Protein AF-B7P642-F1 (afdb_monomer)

Radius of gyration: 17.52 Å; Cα contacts (8 Å, |Δi|>4): 153; chains: 1; bounding box: 42×28×46 Å

Foldseek 3Di:
DVVLLQVLLLVQLVCCLVVVAFLDLDPLDPDPVSSVCCCVVPVVDPSLLRNLVVLLVVLVVVLVDDDDDDPVRLVVLLVQLVVLCCCLVCLCVVSVVNDDDDSVSRSNNSSRSSNSNSSSVSSCVSCLSNVNNPVNVVVCVDCVVVVVVVVVVVCVVPPDD

pLDDT: mean 88.8, std 8.48, range [50.31, 97.94]

Sequence (161 aa):
MVAIVFSTSLALGLVTHFYNYMPLSLVISTDIRSVIDTNIYIYGKAFTYASGLFTAIIFGYLAAKPHRLSIKAQAFWWTVAVVFACSSLFGAYSWNRGREPQRLESDVYAALHRFAWGFAVSWVMYACATGRGGPVNKILSNPIFYPLGRLSFAVYLVHVF

Organism: Ixodes scapularis (NCBI:txid6945)

Secondary structure (DSSP, 8-state):
-HHHHHHHHHHHHHHHHHHT--SS--TTSS-HHHHHHHIIIIIT-THHHHHHHHHHHHHHHHHHS-----HHHHHHHHHHHHHHHHHHHHTTHHHHTTPPPPHHHHHHHHHHHHHHHHHHHHHHHHHHHTT--HHHHHHHT-TTHHHHHHHHHHHHHH---

InterPro domains:
  IPR052728 Oxygen and lipid transport regulator [PTHR11161] (3-161)

Structure (mmCIF, N/CA/C/O backbone):
data_AF-B7P642-F1
#
_entry.id   AF-B7P642-F1
#
loop_
_atom_site.group_PDB
_atom_site.id
_atom_site.type_symbol
_atom_site.label_atom_id
_atom_site.label_alt_id
_atom_site.label_comp_id
_atom_site.label_asym_id
_atom_site.label_entity_id
_atom_site.label_seq_id
_atom_site.pdbx_PDB_ins_code
_atom_site.Cartn_x
_atom_site.Cartn_y
_atom_site.Cartn_z
_atom_site.occupancy
_atom_site.B_iso_or_equiv
_atom_site.auth_seq_id
_atom_site.auth_comp_id
_atom_site.auth_asym_id
_atom_site.auth_atom_id
_atom_site.pdbx_PDB_model_num
ATOM 1 N N . MET A 1 1 ? -12.315 10.110 -5.629 1.00 86.06 1 MET A N 1
ATOM 2 C CA . MET A 1 1 ? -11.155 9.407 -5.029 1.00 86.06 1 MET A CA 1
ATOM 3 C C . MET A 1 1 ? -10.979 8.013 -5.614 1.00 86.06 1 MET A C 1
ATOM 5 O O . MET A 1 1 ? -9.949 7.780 -6.219 1.00 86.06 1 MET A O 1
ATOM 9 N N . VAL A 1 2 ? -11.982 7.128 -5.549 1.00 89.44 2 VAL A N 1
ATOM 10 C CA . VAL A 1 2 ? -11.899 5.772 -6.141 1.00 89.44 2 VAL A CA 1
ATOM 11 C C . VAL A 1 2 ? -11.545 5.795 -7.637 1.00 89.44 2 VAL A C 1
ATOM 13 O O . VAL A 1 2 ? -10.624 5.106 -8.056 1.00 89.44 2 VAL A O 1
ATOM 16 N N . ALA A 1 3 ? -12.190 6.662 -8.427 1.00 91.44 3 ALA A N 1
ATOM 17 C CA . ALA A 1 3 ? -11.863 6.824 -9.847 1.00 91.44 3 ALA A CA 1
ATOM 18 C C . ALA A 1 3 ? -10.399 7.238 -10.097 1.00 91.44 3 ALA A C 1
ATOM 20 O O . ALA A 1 3 ? -9.815 6.802 -11.079 1.00 91.44 3 ALA A O 1
ATOM 21 N N . ILE A 1 4 ? -9.797 8.025 -9.192 1.00 90.62 4 ILE A N 1
ATOM 22 C CA . ILE A 1 4 ? -8.391 8.452 -9.293 1.00 90.62 4 ILE A CA 1
ATOM 23 C C . ILE A 1 4 ? -7.459 7.264 -9.050 1.00 90.62 4 ILE A C 1
ATOM 25 O O . ILE A 1 4 ? -6.458 7.116 -9.742 1.00 90.62 4 ILE A O 1
ATOM 29 N N . VAL A 1 5 ? -7.793 6.394 -8.094 1.00 91.75 5 VAL A N 1
ATOM 30 C CA . VAL A 1 5 ? -7.020 5.173 -7.831 1.00 91.75 5 VAL A CA 1
ATOM 31 C C . VAL A 1 5 ? -6.994 4.291 -9.078 1.00 91.75 5 VAL A C 1
ATOM 33 O O . VAL A 1 5 ? -5.917 3.938 -9.548 1.00 91.75 5 VAL A O 1
ATOM 36 N N . PHE A 1 6 ? -8.162 4.010 -9.663 1.00 91.12 6 PHE A N 1
ATOM 37 C CA . PHE A 1 6 ? -8.243 3.184 -10.869 1.00 91.12 6 PHE A CA 1
ATOM 38 C C . PHE A 1 6 ? -7.574 3.836 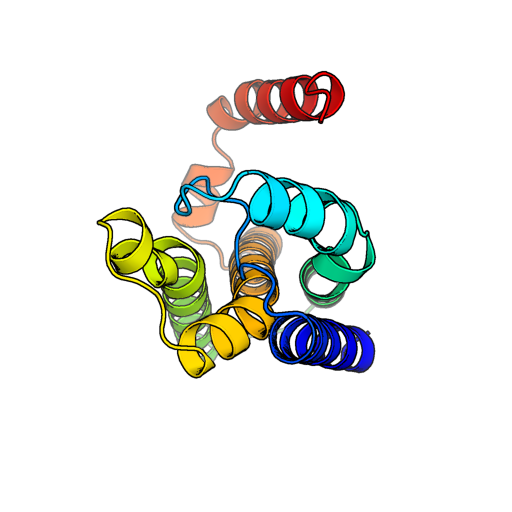-12.080 1.00 91.12 6 PHE A C 1
ATOM 40 O O . PHE A 1 6 ? -6.830 3.163 -12.790 1.00 91.12 6 PHE A O 1
ATOM 47 N N . SER A 1 7 ? -7.789 5.136 -12.309 1.00 91.50 7 SER A N 1
ATOM 48 C CA . SER A 1 7 ? -7.210 5.820 -13.467 1.00 91.50 7 SER A CA 1
ATOM 49 C C . SER A 1 7 ? -5.689 5.909 -13.387 1.00 91.50 7 SER A C 1
ATOM 51 O O . SER A 1 7 ? -5.022 5.681 -14.389 1.00 91.50 7 SER A O 1
ATOM 53 N N . THR A 1 8 ? -5.124 6.180 -12.207 1.00 90.75 8 THR A N 1
ATOM 54 C CA . THR A 1 8 ? -3.665 6.293 -12.030 1.00 90.75 8 THR A CA 1
ATOM 55 C C . THR A 1 8 ? -2.967 4.938 -12.085 1.00 90.75 8 THR A C 1
ATOM 57 O O . THR A 1 8 ? -1.911 4.835 -12.706 1.00 90.75 8 THR A O 1
ATOM 60 N N . SER A 1 9 ? -3.576 3.882 -11.535 1.00 90.06 9 SER A N 1
ATOM 61 C CA . SER A 1 9 ? -3.086 2.508 -11.695 1.00 90.06 9 SER A CA 1
ATOM 62 C C . SER A 1 9 ? -3.130 2.036 -13.150 1.00 90.06 9 SER A C 1
ATOM 64 O O . SER A 1 9 ? -2.157 1.463 -13.634 1.00 90.06 9 SER A O 1
ATOM 66 N N . LEU A 1 10 ? -4.219 2.318 -13.875 1.00 91.19 10 LEU A N 1
ATOM 67 C CA . LEU A 1 10 ? -4.329 1.960 -15.290 1.00 91.19 10 LEU A CA 1
ATOM 68 C C . LEU A 1 10 ? -3.341 2.752 -16.154 1.00 91.19 10 LEU A C 1
ATOM 70 O O . LEU A 1 10 ? -2.638 2.167 -16.974 1.00 91.19 10 LEU A O 1
ATOM 74 N N . ALA A 1 11 ? -3.254 4.069 -15.950 1.00 89.81 11 ALA A N 1
ATOM 75 C CA . ALA A 1 11 ? -2.330 4.930 -16.681 1.00 89.81 11 ALA A CA 1
ATOM 76 C C . ALA A 1 11 ? -0.879 4.475 -16.503 1.00 89.81 11 ALA A C 1
ATOM 78 O O . ALA A 1 11 ? -0.120 4.458 -17.466 1.00 89.81 11 ALA A O 1
ATOM 79 N N . LEU A 1 12 ? -0.506 4.057 -15.293 1.00 88.50 12 LEU A N 1
ATOM 80 C CA . LEU A 1 12 ? 0.827 3.546 -15.014 1.00 88.50 12 LEU A CA 1
ATOM 81 C C . LEU A 1 12 ? 1.130 2.257 -15.790 1.00 88.50 12 LEU A C 1
ATOM 83 O O . LEU A 1 12 ? 2.181 2.177 -16.416 1.00 88.50 12 LEU A O 1
ATOM 87 N N . GLY A 1 13 ? 0.204 1.292 -15.810 1.00 86.88 13 GLY A N 1
ATOM 88 C CA . GLY A 1 13 ? 0.359 0.081 -16.623 1.00 86.88 13 GLY A CA 1
ATOM 89 C C . GLY A 1 13 ? 0.492 0.385 -18.117 1.00 86.88 13 GLY A C 1
ATOM 90 O O . GLY A 1 13 ? 1.361 -0.165 -18.784 1.00 86.88 13 GLY A O 1
ATOM 91 N N . LEU A 1 14 ? -0.316 1.318 -18.635 1.00 88.69 14 LEU A N 1
ATOM 92 C CA . LEU A 1 14 ? -0.260 1.729 -20.041 1.00 88.69 14 LEU A CA 1
ATOM 93 C C . LEU A 1 14 ? 1.058 2.430 -20.391 1.00 88.69 14 LEU A C 1
ATOM 95 O O . LEU A 1 14 ? 1.662 2.118 -21.412 1.00 88.69 14 LEU A O 1
ATOM 99 N N . VAL A 1 15 ? 1.530 3.354 -19.551 1.00 87.06 15 VAL A N 1
ATOM 100 C CA . VAL A 1 15 ? 2.812 4.044 -19.761 1.00 87.06 15 VAL A CA 1
ATOM 101 C C . VAL A 1 15 ? 3.969 3.045 -19.737 1.00 87.06 15 VAL A C 1
ATOM 103 O O . VAL A 1 15 ? 4.837 3.100 -20.605 1.00 87.06 15 VAL A O 1
ATOM 106 N N . THR A 1 16 ? 3.966 2.093 -18.803 1.00 85.12 16 THR A N 1
ATOM 107 C CA . THR A 1 16 ? 4.961 1.014 -18.775 1.00 85.12 16 THR A CA 1
ATOM 108 C C . THR A 1 16 ? 4.928 0.185 -20.061 1.00 85.12 16 THR A C 1
ATOM 110 O O . THR A 1 16 ? 5.981 -0.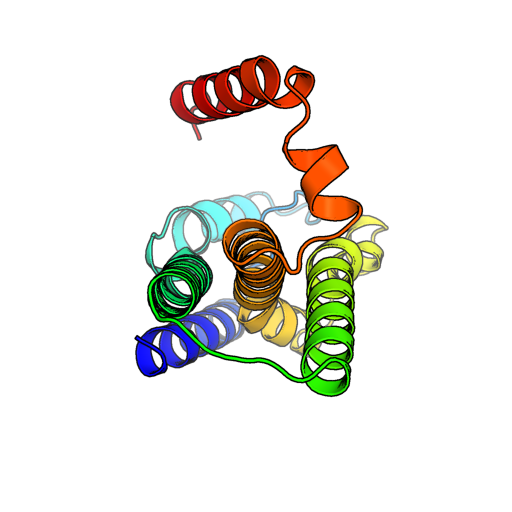031 -20.659 1.00 85.12 16 THR A O 1
ATOM 113 N N . HIS A 1 17 ? 3.737 -0.179 -20.543 1.00 86.88 17 HIS A N 1
ATOM 114 C CA . HIS A 1 17 ? 3.569 -0.963 -21.764 1.00 86.88 17 HIS A CA 1
ATOM 115 C C . HIS A 1 17 ? 4.068 -0.233 -23.023 1.00 86.88 17 HIS A C 1
ATOM 117 O O . HIS A 1 17 ? 4.841 -0.786 -23.804 1.00 86.88 17 HIS A O 1
ATOM 123 N N . PHE A 1 18 ? 3.646 1.021 -23.229 1.00 87.12 18 PHE A N 1
ATOM 124 C CA . PHE A 1 18 ? 3.967 1.773 -24.448 1.00 87.12 18 PHE A CA 1
ATOM 125 C C . PHE A 1 18 ? 5.445 2.154 -24.544 1.00 87.12 18 PHE A C 1
ATOM 127 O O . PHE A 1 18 ? 6.015 2.125 -25.634 1.00 87.12 18 PHE A O 1
ATOM 134 N N . TYR A 1 19 ? 6.069 2.495 -23.416 1.00 82.12 19 TYR A N 1
ATOM 135 C CA . TYR A 1 19 ? 7.445 2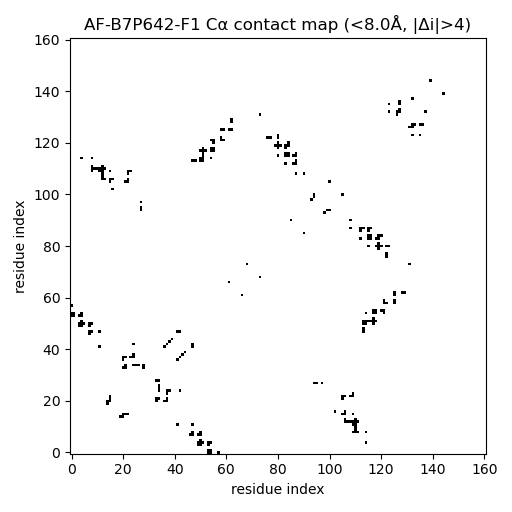.992 -23.389 1.00 82.12 19 TYR A CA 1
ATOM 136 C C . TYR A 1 19 ? 8.478 1.930 -22.985 1.00 82.12 19 TYR A C 1
ATOM 138 O O . TYR A 1 19 ? 9.669 2.221 -22.983 1.00 82.12 19 TYR A O 1
ATOM 146 N N . ASN A 1 20 ? 8.050 0.694 -22.696 1.00 79.12 20 ASN A N 1
ATOM 147 C CA . ASN A 1 20 ? 8.907 -0.414 -22.245 1.00 79.12 20 ASN A CA 1
ATOM 148 C C . ASN A 1 20 ? 9.774 -0.055 -21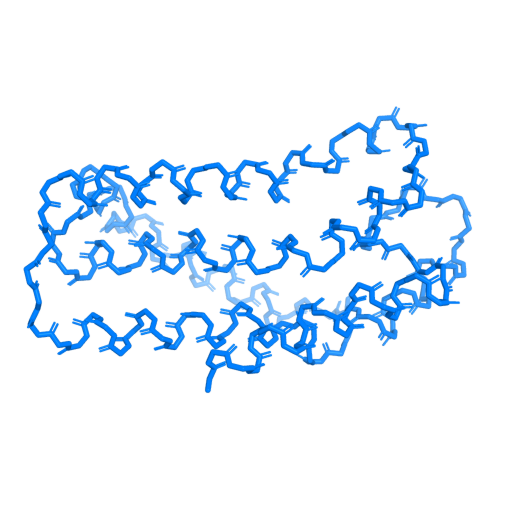.027 1.00 79.12 20 ASN A C 1
ATOM 150 O O . ASN A 1 20 ? 10.910 -0.513 -20.897 1.00 79.12 20 ASN A O 1
ATOM 154 N N . TYR A 1 21 ? 9.241 0.776 -20.132 1.00 80.56 21 TYR A N 1
ATOM 155 C CA . TYR A 1 21 ? 9.921 1.098 -18.885 1.00 80.56 21 TYR A CA 1
ATOM 156 C C . TYR A 1 21 ? 9.932 -0.102 -17.942 1.00 80.56 21 TYR A C 1
ATOM 158 O O . TYR A 1 21 ? 9.075 -0.985 -18.014 1.00 80.56 21 TYR A O 1
ATOM 166 N N . MET A 1 22 ? 10.872 -0.117 -16.999 1.00 74.69 22 MET A N 1
ATOM 167 C CA . MET A 1 22 ? 10.847 -1.138 -15.963 1.00 74.69 22 MET A CA 1
ATOM 168 C C . MET A 1 22 ? 9.697 -0.870 -14.985 1.00 74.69 22 MET A C 1
ATOM 170 O O . MET A 1 22 ? 9.446 0.275 -14.598 1.00 74.69 22 MET A O 1
ATOM 174 N N . PRO A 1 23 ? 8.995 -1.922 -14.534 1.00 74.62 23 PRO A N 1
ATOM 175 C CA . PRO A 1 23 ? 7.903 -1.769 -13.579 1.00 74.62 23 PRO A CA 1
ATOM 176 C C . PRO A 1 23 ? 8.412 -1.335 -12.197 1.00 74.62 23 PRO A C 1
ATOM 178 O O . PRO A 1 23 ? 7.635 -0.852 -11.369 1.00 74.62 23 PRO A O 1
ATOM 181 N N . LEU A 1 24 ? 9.718 -1.503 -11.963 1.00 73.69 24 LEU A N 1
ATOM 182 C CA . LEU A 1 24 ? 10.406 -1.175 -10.733 1.00 73.69 24 LEU A CA 1
ATOM 183 C C . LEU A 1 24 ? 11.810 -0.598 -11.037 1.00 73.69 24 LEU A C 1
ATOM 185 O O . LEU A 1 24 ? 12.511 -1.130 -11.891 1.00 73.69 24 LEU A O 1
ATOM 189 N N . SER A 1 25 ? 12.256 0.443 -10.328 1.00 65.50 25 SER A N 1
ATOM 190 C CA . SER A 1 25 ? 13.609 1.023 -10.412 1.00 65.50 25 SER A CA 1
ATOM 191 C C . SER A 1 25 ? 14.590 0.188 -9.594 1.00 65.50 25 SER A C 1
ATOM 193 O O . SER A 1 25 ? 15.218 0.671 -8.657 1.00 65.50 25 SER A O 1
ATOM 195 N N . LEU A 1 26 ? 14.689 -1.097 -9.916 1.00 64.75 26 LEU A N 1
ATOM 196 C CA . LEU A 1 26 ? 15.794 -1.922 -9.447 1.00 64.75 26 LEU A CA 1
ATOM 197 C C . LEU A 1 26 ? 16.863 -1.970 -10.531 1.00 64.75 26 LEU A C 1
ATOM 199 O O . LEU A 1 26 ? 16.550 -1.988 -11.716 1.00 64.75 26 LEU A O 1
ATOM 203 N N . VAL A 1 27 ? 18.129 -2.019 -10.129 1.00 61.28 27 VAL A N 1
ATOM 204 C CA . VAL A 1 27 ? 19.260 -2.213 -11.047 1.00 61.28 27 VAL A CA 1
ATOM 205 C C . VAL A 1 27 ? 19.315 -3.696 -11.441 1.00 61.28 27 VAL A C 1
ATOM 207 O O . VAL A 1 27 ? 20.180 -4.441 -10.997 1.00 61.28 27 VAL A O 1
ATOM 210 N N . ILE A 1 28 ? 18.303 -4.156 -12.182 1.00 60.91 28 ILE A N 1
ATOM 211 C CA . ILE A 1 28 ? 18.203 -5.535 -12.696 1.00 60.91 28 ILE A CA 1
ATOM 212 C C . ILE A 1 28 ? 18.717 -5.587 -14.137 1.00 60.91 28 ILE A C 1
ATOM 214 O O . ILE A 1 28 ? 19.280 -6.595 -14.554 1.00 60.91 28 ILE A O 1
ATOM 218 N N . SER A 1 29 ? 18.557 -4.499 -14.896 1.00 62.34 29 SER A N 1
ATOM 219 C CA . SER A 1 29 ? 19.107 -4.372 -16.242 1.00 62.34 29 SER A CA 1
ATOM 220 C C . SER A 1 29 ? 20.534 -3.826 -16.208 1.00 62.34 29 SER A C 1
ATOM 222 O O . SER A 1 29 ? 20.866 -2.930 -15.433 1.00 62.34 29 SER A O 1
ATOM 224 N N . THR A 1 30 ? 21.374 -4.332 -17.109 1.00 65.62 30 THR A N 1
ATOM 225 C CA . THR A 1 30 ? 22.700 -3.767 -17.411 1.00 65.62 30 THR A CA 1
ATOM 226 C C . THR A 1 30 ? 22.612 -2.456 -18.198 1.00 65.62 30 THR A C 1
ATOM 228 O O . THR A 1 30 ? 23.595 -1.723 -18.292 1.00 65.62 30 THR A O 1
ATOM 231 N N . ASP A 1 31 ? 21.435 -2.141 -18.748 1.00 73.00 31 ASP A N 1
ATOM 232 C CA . ASP A 1 31 ? 21.168 -0.876 -19.418 1.00 73.00 31 ASP A CA 1
ATOM 233 C C . ASP A 1 31 ? 20.871 0.228 -18.396 1.00 73.00 31 ASP A C 1
ATOM 235 O O . ASP A 1 31 ? 19.798 0.295 -17.798 1.00 73.00 31 ASP A O 1
ATOM 239 N N . ILE A 1 32 ? 21.851 1.105 -18.201 1.00 76.88 32 ILE A N 1
ATOM 240 C CA . ILE A 1 32 ? 21.763 2.253 -17.295 1.00 76.88 32 ILE A CA 1
ATOM 241 C C . ILE A 1 32 ? 20.742 3.282 -17.804 1.00 76.88 32 ILE A C 1
ATOM 243 O O . ILE A 1 32 ? 20.121 3.978 -16.999 1.00 76.88 32 ILE A O 1
ATOM 247 N N . ARG A 1 33 ? 20.531 3.387 -19.124 1.00 79.50 33 ARG A N 1
ATOM 248 C CA . ARG A 1 33 ? 19.620 4.389 -19.698 1.00 79.50 33 ARG A CA 1
ATOM 249 C C . ARG A 1 33 ? 18.174 4.084 -19.345 1.00 79.50 33 ARG A C 1
ATOM 251 O O . ARG A 1 33 ? 17.471 4.972 -18.874 1.00 79.50 33 ARG A O 1
ATOM 258 N N . SER A 1 34 ? 17.761 2.825 -19.474 1.00 76.00 34 SER A N 1
ATOM 259 C CA . SER A 1 34 ? 16.409 2.399 -19.107 1.00 76.00 34 SER A CA 1
ATOM 260 C C . SER A 1 34 ? 16.113 2.612 -17.616 1.00 76.00 34 SER A C 1
ATOM 262 O O . SER A 1 34 ? 14.997 3.000 -17.260 1.00 76.00 34 SER A O 1
ATOM 264 N N . VAL A 1 35 ? 17.114 2.441 -16.743 1.00 78.38 35 VAL A N 1
ATOM 265 C CA . VAL A 1 35 ? 17.003 2.716 -15.301 1.00 78.38 35 VAL A CA 1
ATOM 266 C C . VAL A 1 35 ? 16.810 4.210 -15.036 1.00 78.38 35 VAL A C 1
ATOM 268 O O . VAL A 1 35 ? 15.912 4.577 -14.274 1.00 78.38 35 VAL A O 1
ATOM 271 N N . ILE A 1 36 ? 17.610 5.069 -15.676 1.00 81.88 36 ILE A N 1
ATOM 272 C CA . ILE A 1 36 ? 17.508 6.531 -15.544 1.00 81.88 36 ILE A CA 1
ATOM 273 C C . ILE A 1 36 ? 16.151 7.024 -16.056 1.00 81.88 36 ILE A C 1
ATOM 275 O O . ILE A 1 36 ? 15.461 7.759 -15.349 1.00 81.88 36 ILE A O 1
ATOM 279 N N . ASP A 1 37 ? 15.728 6.576 -17.238 1.00 83.81 37 ASP A N 1
ATOM 280 C CA . ASP A 1 37 ? 14.455 6.986 -17.827 1.00 83.81 37 ASP A CA 1
ATOM 281 C C . ASP A 1 37 ? 13.273 6.521 -16.969 1.00 83.81 37 ASP A C 1
ATOM 283 O O . ASP A 1 37 ? 12.370 7.301 -16.663 1.00 83.81 37 ASP A O 1
ATOM 287 N N . THR A 1 38 ? 13.304 5.278 -16.481 1.00 82.12 38 THR A N 1
ATOM 288 C CA . THR A 1 38 ? 12.290 4.773 -15.544 1.00 82.12 38 THR A CA 1
ATOM 289 C C . THR A 1 38 ? 12.262 5.616 -14.264 1.00 82.12 38 THR A C 1
ATOM 291 O O . THR A 1 38 ? 11.187 5.935 -13.748 1.00 82.12 38 THR A O 1
ATOM 294 N N . ASN A 1 39 ? 13.423 6.035 -13.752 1.00 82.38 39 ASN A N 1
ATOM 295 C CA . ASN A 1 39 ? 13.482 6.863 -12.554 1.00 82.38 39 ASN A CA 1
ATOM 296 C C . ASN A 1 39 ? 12.841 8.247 -12.788 1.00 82.38 39 ASN A C 1
ATOM 298 O O . ASN A 1 39 ? 11.953 8.658 -12.042 1.00 82.38 39 ASN A O 1
ATOM 302 N N . ILE A 1 40 ? 13.206 8.926 -13.877 1.00 83.12 40 ILE A N 1
ATOM 303 C CA . ILE A 1 40 ? 12.746 10.287 -14.192 1.00 83.12 40 ILE A CA 1
ATOM 304 C C . ILE A 1 40 ? 11.267 10.318 -14.605 1.00 83.12 40 ILE A C 1
ATOM 306 O O . ILE A 1 40 ? 10.511 11.198 -14.173 1.00 83.12 40 ILE A O 1
ATOM 310 N N . TYR A 1 41 ? 10.842 9.387 -15.462 1.00 84.00 41 TYR A N 1
ATOM 311 C CA . TYR A 1 41 ? 9.524 9.419 -16.102 1.00 84.00 41 TYR A CA 1
ATOM 312 C C . TYR A 1 41 ? 8.455 8.618 -15.359 1.00 84.00 41 TYR A C 1
ATOM 314 O O . TYR A 1 41 ? 7.272 8.926 -15.509 1.00 84.00 41 TYR A O 1
ATOM 322 N N . ILE A 1 42 ? 8.842 7.653 -14.520 1.00 85.12 42 ILE A N 1
ATOM 323 C CA . ILE A 1 42 ? 7.910 6.912 -13.665 1.00 85.12 42 ILE A CA 1
ATOM 324 C C . ILE A 1 42 ? 8.108 7.310 -12.202 1.00 85.12 42 ILE A C 1
ATOM 326 O O . ILE A 1 42 ? 7.219 7.917 -11.607 1.00 85.12 42 ILE A O 1
ATOM 330 N N . TYR A 1 43 ? 9.252 6.992 -11.600 1.00 81.81 43 TYR A N 1
ATOM 331 C CA . TYR A 1 43 ? 9.405 7.071 -10.141 1.00 81.81 43 TYR A CA 1
ATOM 332 C C . TYR A 1 43 ? 9.387 8.480 -9.563 1.00 81.81 43 TYR A C 1
ATOM 334 O O . TYR A 1 43 ? 8.825 8.681 -8.490 1.00 81.81 43 TYR A O 1
ATOM 342 N N . GLY A 1 44 ? 9.960 9.458 -10.256 1.00 80.06 44 GLY A N 1
ATOM 343 C CA . GLY A 1 44 ? 9.961 10.851 -9.819 1.00 80.06 44 GLY A CA 1
ATOM 344 C C . GLY A 1 44 ? 8.604 11.537 -9.987 1.00 80.06 44 GLY A C 1
ATOM 345 O O . GLY A 1 44 ? 8.407 12.659 -9.521 1.00 80.06 44 GLY A O 1
ATOM 346 N N . LYS A 1 45 ? 7.641 10.903 -10.669 1.00 86.50 45 LYS A N 1
ATOM 347 C CA . LYS A 1 45 ? 6.352 11.523 -10.972 1.00 86.50 45 LYS A CA 1
ATOM 348 C C . LYS A 1 45 ? 5.330 11.231 -9.880 1.00 86.50 45 LYS A C 1
ATOM 350 O O . LYS A 1 45 ? 4.955 10.085 -9.641 1.00 86.50 45 LYS A O 1
ATOM 355 N N . ALA A 1 46 ? 4.788 12.298 -9.291 1.00 85.50 46 ALA A N 1
ATOM 356 C CA . ALA A 1 46 ? 3.820 12.232 -8.194 1.00 85.50 46 ALA A CA 1
ATOM 357 C C . ALA A 1 46 ? 2.569 11.383 -8.503 1.00 85.50 46 ALA A C 1
ATOM 359 O O . ALA A 1 46 ? 2.028 10.734 -7.608 1.00 85.50 46 ALA A O 1
ATOM 360 N N . PHE A 1 47 ? 2.120 11.342 -9.766 1.00 85.88 47 PHE A N 1
ATOM 361 C CA . PHE A 1 47 ? 0.922 10.585 -10.150 1.00 85.88 47 PHE A CA 1
ATOM 362 C C . PHE A 1 47 ? 1.060 9.075 -9.902 1.00 85.88 47 PHE A C 1
ATOM 364 O O . PHE A 1 47 ? 0.054 8.404 -9.690 1.00 85.88 47 PHE A O 1
ATOM 371 N N . THR A 1 48 ? 2.284 8.538 -9.876 1.00 85.88 48 THR A N 1
ATOM 372 C CA . THR A 1 48 ? 2.518 7.103 -9.658 1.00 85.88 48 THR A CA 1
ATOM 373 C C . THR A 1 48 ? 2.217 6.655 -8.228 1.00 85.88 48 THR A C 1
ATOM 375 O O . THR A 1 48 ? 1.892 5.490 -8.007 1.00 85.88 48 THR A O 1
ATOM 378 N N . TYR A 1 49 ? 2.249 7.584 -7.268 1.00 87.69 49 TYR A N 1
ATOM 379 C CA . TYR A 1 49 ? 1.929 7.340 -5.858 1.00 87.69 49 TYR A CA 1
ATOM 380 C C . TYR A 1 49 ? 0.479 7.682 -5.503 1.00 87.69 49 TYR A C 1
ATOM 382 O O . TYR A 1 49 ? 0.021 7.383 -4.398 1.00 87.69 49 TYR A O 1
ATOM 390 N N . ALA A 1 50 ? -0.263 8.295 -6.431 1.00 91.56 50 ALA A N 1
ATOM 391 C CA . ALA A 1 50 ? -1.628 8.744 -6.196 1.00 91.56 50 ALA A CA 1
ATOM 392 C C . ALA A 1 50 ? -2.552 7.586 -5.786 1.00 91.56 50 ALA A C 1
ATOM 394 O O . ALA A 1 50 ? -3.325 7.732 -4.840 1.00 91.56 50 ALA A O 1
ATOM 395 N N . SER A 1 51 ? -2.444 6.418 -6.427 1.00 91.12 51 SER A N 1
ATOM 396 C CA . SER A 1 51 ? -3.258 5.241 -6.094 1.00 91.12 51 SER A CA 1
ATOM 397 C C . SER A 1 51 ? -3.105 4.819 -4.629 1.00 91.12 51 SER A C 1
ATOM 399 O O . SER A 1 51 ? -4.108 4.609 -3.945 1.00 91.12 51 SER A O 1
ATOM 401 N N . GLY A 1 52 ? -1.875 4.781 -4.110 1.00 91.38 52 GLY A N 1
ATOM 402 C CA . GLY A 1 52 ? -1.596 4.497 -2.701 1.00 91.38 52 GLY A CA 1
ATOM 403 C C . GLY A 1 52 ? -2.108 5.598 -1.766 1.00 91.38 52 GLY A C 1
ATOM 404 O O . GLY A 1 52 ? -2.816 5.307 -0.801 1.00 91.38 52 GLY A O 1
ATOM 405 N N . LEU A 1 53 ? -1.826 6.866 -2.089 1.00 92.88 53 LEU A N 1
ATOM 406 C CA . LEU A 1 53 ? -2.236 8.022 -1.284 1.00 92.88 53 LEU A CA 1
ATOM 407 C C . LEU A 1 53 ? -3.760 8.117 -1.142 1.00 92.88 53 LEU A C 1
ATOM 409 O O . LEU A 1 53 ? -4.285 8.219 -0.034 1.00 92.88 53 LEU A O 1
ATOM 413 N N . PHE A 1 54 ? -4.491 8.064 -2.256 1.00 94.94 54 PHE A N 1
ATOM 414 C CA . PHE A 1 54 ? -5.949 8.162 -2.232 1.00 94.94 54 PHE A CA 1
ATOM 415 C C . PHE A 1 54 ? -6.593 6.940 -1.578 1.00 94.94 54 PHE A C 1
ATOM 417 O O . PHE A 1 54 ? -7.633 7.089 -0.938 1.00 94.94 54 PHE A O 1
ATOM 424 N N . THR A 1 55 ? -5.971 5.760 -1.667 1.00 95.62 55 THR A N 1
ATOM 425 C CA . THR A 1 55 ? -6.415 4.581 -0.910 1.00 95.62 55 THR A CA 1
ATOM 426 C C . THR A 1 55 ? -6.310 4.829 0.595 1.00 95.62 55 THR A C 1
ATOM 428 O O . THR A 1 55 ? -7.289 4.617 1.312 1.00 95.62 55 THR A O 1
ATOM 431 N N . ALA A 1 56 ? -5.192 5.381 1.070 1.00 94.69 56 ALA A N 1
ATOM 432 C CA . ALA A 1 56 ? -5.025 5.737 2.479 1.00 94.69 56 ALA A CA 1
ATOM 433 C C . ALA A 1 56 ? -6.043 6.786 2.947 1.00 94.69 56 ALA A C 1
ATOM 435 O O . ALA A 1 56 ? -6.624 6.637 4.021 1.00 94.69 56 ALA A O 1
ATOM 436 N N . ILE A 1 57 ? -6.330 7.801 2.123 1.00 95.75 57 ILE A N 1
ATOM 437 C CA . ILE A 1 57 ? -7.351 8.819 2.428 1.00 95.75 57 ILE A CA 1
ATOM 438 C C . ILE A 1 57 ? -8.742 8.184 2.559 1.00 95.75 57 ILE A C 1
ATOM 440 O O . ILE A 1 57 ? -9.474 8.499 3.499 1.00 95.75 57 ILE A O 1
ATOM 444 N N . ILE A 1 58 ? -9.108 7.266 1.656 1.00 95.38 58 ILE A N 1
ATOM 445 C CA . ILE A 1 58 ? -10.390 6.547 1.723 1.00 95.38 58 ILE A CA 1
ATOM 446 C C . ILE A 1 58 ? -10.489 5.766 3.040 1.00 95.38 58 ILE A C 1
ATOM 448 O O . ILE A 1 58 ? -11.481 5.900 3.755 1.00 95.38 58 ILE A O 1
ATOM 452 N N . PHE A 1 59 ? -9.460 4.996 3.400 1.00 95.62 59 PHE A N 1
ATOM 453 C CA . PHE A 1 59 ? -9.438 4.248 4.660 1.00 95.62 59 PHE A CA 1
ATOM 454 C C . PHE A 1 59 ? -9.445 5.153 5.894 1.00 95.62 59 PHE A C 1
ATOM 456 O O . PHE A 1 59 ? -10.132 4.840 6.864 1.00 95.62 59 PHE A O 1
ATOM 463 N N . GLY A 1 60 ? -8.754 6.294 5.856 1.00 95.50 60 GLY A N 1
ATOM 464 C CA . GLY A 1 60 ? -8.790 7.293 6.925 1.00 95.50 60 GLY A CA 1
ATOM 465 C C . GLY A 1 60 ? -10.192 7.868 7.132 1.00 95.50 60 GLY A C 1
ATOM 466 O O . GLY A 1 60 ? -10.673 7.947 8.261 1.00 95.50 60 GLY A O 1
ATOM 467 N N . TYR A 1 61 ? -10.901 8.178 6.043 1.00 95.12 61 TYR A N 1
ATOM 468 C CA . TYR A 1 61 ? -12.296 8.617 6.114 1.00 95.12 61 TYR A CA 1
ATOM 469 C C . TYR A 1 61 ? -13.224 7.531 6.673 1.00 95.12 61 TYR A C 1
ATOM 471 O O . TYR A 1 61 ? -14.106 7.819 7.483 1.00 95.12 61 TYR A O 1
ATOM 479 N N . LEU A 1 62 ? -13.016 6.273 6.270 1.00 93.94 62 LEU A N 1
ATOM 480 C CA . LEU A 1 62 ? -13.760 5.137 6.814 1.00 93.94 62 LEU A CA 1
ATOM 481 C C . LEU A 1 62 ? -13.471 4.926 8.305 1.00 93.94 62 LEU A C 1
ATOM 483 O O . LEU A 1 62 ? -14.385 4.564 9.041 1.00 93.94 62 LEU A O 1
ATOM 487 N N . ALA A 1 63 ? -12.235 5.154 8.759 1.00 94.12 63 ALA A N 1
ATOM 488 C CA . ALA A 1 63 ? -11.854 5.036 10.167 1.00 94.12 63 ALA A CA 1
ATOM 489 C C . ALA A 1 63 ? -12.500 6.123 11.037 1.00 94.12 63 ALA A C 1
ATOM 491 O O . ALA A 1 63 ? -12.856 5.857 12.182 1.00 94.12 63 ALA A O 1
ATOM 492 N N . ALA A 1 64 ? -12.688 7.328 10.490 1.00 93.56 64 ALA A N 1
ATOM 493 C CA . ALA A 1 64 ? -13.314 8.444 11.195 1.00 93.56 64 ALA A CA 1
ATOM 494 C C . ALA A 1 64 ? -14.820 8.239 11.452 1.00 93.56 64 ALA A C 1
ATOM 496 O O . ALA A 1 64 ? -15.398 8.912 12.305 1.00 93.56 64 ALA A O 1
ATOM 497 N N . LYS A 1 65 ? -15.474 7.325 10.724 1.00 91.00 65 LYS A N 1
ATOM 498 C CA . LYS A 1 65 ? -16.903 7.038 10.884 1.00 91.00 65 LYS A CA 1
ATOM 499 C C . LYS A 1 65 ? -17.130 5.787 11.734 1.00 91.00 65 LYS A C 1
ATOM 501 O O . LYS A 1 65 ? -16.522 4.749 11.471 1.00 91.00 65 LYS A O 1
ATOM 506 N N . PRO A 1 66 ? -18.070 5.820 12.698 1.00 80.69 66 PRO A N 1
ATOM 507 C CA . PRO A 1 66 ? -18.438 4.625 13.438 1.00 80.69 66 PRO A CA 1
ATOM 508 C C . PRO A 1 66 ? -19.119 3.636 12.489 1.00 80.69 66 PRO A C 1
ATOM 510 O O . PRO A 1 66 ? -20.228 3.860 12.006 1.00 80.69 66 PRO A O 1
ATOM 513 N N . HIS A 1 67 ? -18.449 2.522 12.218 1.00 84.50 67 HIS A N 1
ATOM 514 C CA . HIS A 1 67 ? -19.004 1.431 11.431 1.00 84.50 67 HIS A CA 1
ATOM 515 C C . HIS A 1 67 ? -18.700 0.095 12.103 1.00 84.50 67 HIS A C 1
ATOM 517 O O . HIS A 1 67 ? -17.654 -0.073 12.735 1.00 84.50 67 HIS A O 1
ATOM 523 N N . ARG A 1 68 ? -19.621 -0.867 11.991 1.00 86.81 68 ARG A N 1
ATOM 524 C CA . ARG A 1 68 ? -19.439 -2.230 12.503 1.00 86.81 68 ARG A CA 1
ATOM 525 C C . ARG A 1 68 ? -19.068 -3.139 11.340 1.00 86.81 68 ARG A C 1
ATOM 527 O O . ARG A 1 68 ? -19.817 -3.254 10.382 1.00 86.81 68 ARG A O 1
ATOM 534 N N . LEU A 1 69 ? -17.923 -3.804 11.451 1.00 91.44 69 LEU A N 1
ATOM 535 C CA . LEU A 1 69 ? -17.494 -4.823 10.499 1.00 91.44 69 LEU A CA 1
ATOM 536 C C . LEU A 1 69 ? -17.685 -6.189 11.148 1.00 91.44 69 LEU A C 1
ATOM 538 O O . LEU A 1 69 ? -17.229 -6.391 12.277 1.00 91.44 69 LEU A O 1
ATOM 542 N N . SER A 1 70 ? -18.309 -7.125 10.436 1.00 94.50 70 SER A N 1
ATOM 543 C CA . SER A 1 70 ? -18.421 -8.506 10.910 1.00 94.50 70 SER A CA 1
ATOM 544 C C . SER A 1 70 ? -17.038 -9.158 11.012 1.00 94.50 70 SER A C 1
ATOM 546 O O . SER A 1 70 ? -16.123 -8.808 10.267 1.00 94.50 70 SER A O 1
ATOM 548 N N . ILE A 1 71 ? -16.883 -10.138 11.904 1.00 92.56 71 ILE A N 1
ATOM 549 C CA . ILE A 1 71 ? -15.629 -10.897 12.051 1.00 92.56 71 ILE A CA 1
ATOM 550 C C . ILE A 1 71 ? -15.198 -11.552 10.725 1.00 92.56 71 ILE A C 1
ATOM 552 O O . ILE A 1 71 ? -14.019 -11.553 10.388 1.00 92.56 71 ILE A O 1
ATOM 556 N N . LYS A 1 72 ? -16.167 -12.023 9.924 1.00 95.81 72 LYS A N 1
ATOM 557 C CA . LYS A 1 72 ? -15.927 -12.621 8.602 1.00 95.81 72 LYS A CA 1
ATOM 558 C C . LYS A 1 72 ? -15.354 -11.598 7.621 1.00 95.81 72 LYS A C 1
ATOM 560 O O . LYS A 1 72 ? -14.387 -11.894 6.930 1.00 95.81 72 LYS A O 1
ATOM 565 N N . ALA A 1 73 ? -15.916 -10.388 7.596 1.00 95.06 73 ALA A N 1
ATOM 566 C CA . ALA A 1 73 ? -15.405 -9.307 6.760 1.00 95.06 73 ALA A CA 1
ATOM 567 C C . ALA A 1 73 ? -13.998 -8.873 7.200 1.00 95.06 73 ALA A C 1
ATOM 569 O O . ALA A 1 73 ? -13.142 -8.637 6.358 1.00 95.06 73 ALA A O 1
ATOM 570 N N . GLN A 1 74 ? -13.733 -8.815 8.510 1.00 94.81 74 GLN A N 1
ATOM 571 C CA . GLN A 1 74 ? -12.395 -8.502 9.024 1.00 94.81 74 GLN A CA 1
ATOM 572 C C . GLN A 1 74 ? -11.369 -9.556 8.600 1.00 94.81 74 GLN A C 1
ATOM 574 O O . GLN A 1 74 ? -10.307 -9.191 8.107 1.00 94.81 74 GLN A O 1
ATOM 579 N N . ALA A 1 75 ? -11.693 -10.844 8.751 1.00 95.81 75 ALA A N 1
ATOM 580 C CA . ALA A 1 75 ? -10.823 -11.938 8.325 1.00 95.81 75 ALA A CA 1
ATOM 581 C C . ALA A 1 75 ? -10.532 -11.871 6.820 1.00 95.81 75 ALA A C 1
ATOM 583 O O . ALA A 1 75 ? -9.375 -11.942 6.420 1.00 95.81 75 ALA A O 1
ATOM 584 N N . PHE A 1 76 ? -11.565 -11.637 6.004 1.00 97.25 76 PHE A N 1
ATOM 585 C CA . PHE A 1 76 ? -11.417 -11.457 4.562 1.00 97.25 76 PHE A CA 1
ATOM 586 C C . PHE A 1 76 ? -10.436 -10.329 4.221 1.00 97.25 76 PHE A C 1
ATOM 588 O O . PHE A 1 76 ? -9.479 -10.545 3.483 1.00 97.25 76 PHE A O 1
ATOM 595 N N . TRP A 1 77 ? -10.625 -9.139 4.791 1.00 96.50 77 TRP A N 1
ATOM 596 C CA . TRP A 1 77 ? -9.766 -7.997 4.488 1.00 96.50 77 TRP A CA 1
ATOM 597 C C . TRP A 1 77 ? -8.341 -8.143 5.032 1.00 96.50 77 TRP A C 1
ATOM 599 O O . TRP A 1 77 ? -7.405 -7.674 4.389 1.00 96.50 77 TRP A O 1
ATOM 609 N N . TRP A 1 78 ? -8.148 -8.856 6.146 1.00 97.50 78 TRP A N 1
ATOM 610 C CA . TRP A 1 78 ? -6.816 -9.259 6.598 1.00 97.50 78 TRP A CA 1
ATOM 611 C C . TRP A 1 78 ? -6.127 -10.182 5.593 1.00 97.50 78 TRP A C 1
ATOM 613 O O . TRP A 1 78 ? -4.968 -9.946 5.257 1.00 97.50 78 TRP A O 1
ATOM 623 N N . THR A 1 79 ? -6.832 -11.187 5.066 1.00 97.75 79 THR A N 1
ATOM 624 C CA . THR A 1 79 ? -6.292 -12.060 4.017 1.00 97.75 79 THR A CA 1
ATOM 625 C C . THR A 1 79 ? -5.942 -11.264 2.763 1.00 97.75 79 THR A C 1
ATOM 627 O O . THR A 1 79 ? -4.837 -11.413 2.247 1.00 97.75 79 THR A O 1
ATOM 630 N N . VAL A 1 80 ? -6.828 -10.371 2.307 1.00 97.94 80 VAL A N 1
ATOM 631 C CA . VAL A 1 80 ? -6.564 -9.505 1.145 1.00 97.94 80 VAL A CA 1
ATOM 632 C C . VAL A 1 80 ? -5.334 -8.628 1.382 1.00 97.94 80 VAL A C 1
ATOM 634 O O . VAL A 1 80 ? -4.470 -8.558 0.514 1.00 97.94 80 VAL A O 1
ATOM 637 N N . ALA A 1 81 ? -5.206 -8.005 2.557 1.00 97.50 81 ALA A N 1
ATOM 638 C CA . ALA A 1 81 ? -4.057 -7.165 2.888 1.00 97.50 81 ALA A CA 1
ATOM 639 C C . ALA A 1 81 ? -2.737 -7.950 2.890 1.00 97.50 81 ALA A C 1
ATOM 641 O O . ALA A 1 81 ? -1.746 -7.470 2.344 1.00 97.50 81 ALA A O 1
ATOM 642 N N . VAL A 1 82 ? -2.721 -9.167 3.448 1.00 97.62 82 VAL A N 1
ATOM 643 C CA . VAL A 1 82 ? -1.530 -10.033 3.439 1.00 97.62 82 VAL A CA 1
ATOM 644 C C . VAL A 1 82 ? -1.169 -10.446 2.016 1.00 97.62 82 VAL A C 1
ATOM 646 O O . VAL A 1 82 ? -0.014 -10.301 1.626 1.00 97.62 82 VAL A O 1
ATOM 649 N N . VAL A 1 83 ? -2.142 -10.901 1.221 1.00 97.88 83 VAL A N 1
ATOM 650 C CA . VAL A 1 83 ? -1.909 -11.275 -0.182 1.00 97.88 83 VAL A CA 1
ATOM 651 C C . VAL A 1 83 ? -1.357 -10.085 -0.960 1.00 97.88 83 VAL A C 1
ATOM 653 O O . VAL A 1 83 ? -0.344 -10.221 -1.633 1.00 97.88 83 VAL A O 1
ATOM 656 N N . PHE A 1 84 ? -1.953 -8.902 -0.818 1.00 97.56 84 PHE A N 1
ATOM 657 C CA . PHE A 1 84 ? -1.501 -7.700 -1.514 1.00 97.56 84 PHE A CA 1
ATOM 658 C C . PHE A 1 84 ? -0.093 -7.269 -1.094 1.00 97.56 84 PHE A C 1
ATOM 660 O O . PHE A 1 84 ? 0.730 -6.979 -1.964 1.00 97.56 84 PHE A O 1
ATOM 667 N N . ALA A 1 85 ? 0.219 -7.290 0.205 1.00 96.88 85 ALA A N 1
ATOM 668 C CA . ALA A 1 85 ? 1.566 -7.011 0.694 1.00 96.88 85 ALA A CA 1
ATOM 669 C C . ALA A 1 85 ? 2.578 -8.020 0.133 1.00 96.88 85 ALA A C 1
ATOM 671 O O . ALA A 1 85 ? 3.576 -7.623 -0.467 1.00 96.88 85 ALA A O 1
ATOM 672 N N . CYS A 1 86 ? 2.294 -9.320 0.244 1.00 96.44 86 CYS A N 1
ATOM 673 C CA . CYS A 1 86 ? 3.158 -10.376 -0.274 1.00 96.44 86 CYS A CA 1
ATOM 674 C C . CYS A 1 86 ? 3.357 -10.266 -1.790 1.00 96.44 86 CYS A C 1
ATOM 676 O O . CYS A 1 86 ? 4.492 -10.321 -2.251 1.00 96.44 86 CYS A O 1
ATOM 678 N N . SER A 1 87 ? 2.297 -10.057 -2.571 1.00 94.31 87 SER A N 1
ATOM 679 C CA . SER A 1 87 ? 2.394 -9.882 -4.023 1.00 94.31 87 SER A CA 1
ATOM 680 C C . SER A 1 87 ? 3.215 -8.648 -4.400 1.00 94.31 87 SER A C 1
ATOM 682 O O . SER A 1 87 ? 4.028 -8.725 -5.315 1.00 94.31 87 SER A O 1
ATOM 684 N N . SER A 1 88 ? 3.060 -7.532 -3.681 1.00 93.25 88 SER A N 1
ATOM 685 C CA . SER A 1 88 ? 3.839 -6.311 -3.939 1.00 93.25 88 SER A CA 1
ATOM 686 C C . SER A 1 88 ? 5.316 -6.409 -3.545 1.00 93.25 88 SER A C 1
ATOM 688 O O . SER A 1 88 ? 6.133 -5.701 -4.117 1.00 93.25 88 SER A O 1
ATOM 690 N N . LEU A 1 89 ? 5.675 -7.268 -2.584 1.00 91.19 89 LEU A N 1
ATOM 691 C CA . LEU A 1 89 ? 7.063 -7.446 -2.144 1.00 91.19 89 LEU A CA 1
ATOM 692 C C . LEU A 1 89 ? 7.772 -8.552 -2.926 1.00 91.19 89 LEU A C 1
ATOM 694 O O . LEU A 1 89 ? 8.903 -8.386 -3.375 1.00 91.19 89 LEU A O 1
ATOM 698 N N . PHE A 1 90 ? 7.107 -9.694 -3.088 1.00 91.19 90 PHE A N 1
ATOM 699 C CA . PHE A 1 90 ? 7.698 -10.900 -3.663 1.00 91.19 90 PHE A CA 1
ATOM 700 C C . PHE A 1 90 ? 7.378 -11.082 -5.150 1.00 91.19 90 PHE A C 1
ATOM 702 O O . PHE A 1 90 ? 7.984 -11.940 -5.787 1.00 91.19 90 PHE A O 1
ATOM 709 N N . GLY A 1 91 ? 6.484 -10.279 -5.739 1.00 88.19 91 GLY A N 1
ATOM 710 C CA . GLY A 1 91 ? 6.141 -10.388 -7.162 1.00 88.19 91 GLY A CA 1
ATOM 711 C C . GLY A 1 91 ? 7.336 -10.156 -8.093 1.00 88.19 91 GLY A C 1
ATOM 712 O O . GLY A 1 91 ? 7.477 -10.855 -9.091 1.00 88.19 91 GLY A O 1
ATOM 713 N N . ALA A 1 92 ? 8.261 -9.271 -7.708 1.00 87.38 92 ALA A N 1
ATOM 714 C CA . ALA A 1 92 ? 9.506 -9.023 -8.439 1.00 87.38 92 ALA A CA 1
ATOM 715 C C . ALA A 1 92 ? 10.676 -9.942 -8.022 1.00 87.38 92 ALA A C 1
ATOM 717 O O . ALA A 1 92 ? 11.793 -9.790 -8.513 1.00 87.38 92 ALA A O 1
ATOM 718 N N . TYR A 1 93 ? 10.459 -10.907 -7.118 1.00 88.56 93 TYR A N 1
ATOM 719 C CA . TYR A 1 93 ? 11.545 -11.722 -6.556 1.00 88.56 93 TYR A CA 1
ATOM 720 C C . TYR A 1 93 ? 12.285 -12.543 -7.618 1.00 88.56 93 TYR A C 1
ATOM 722 O O . TYR A 1 93 ? 13.512 -12.625 -7.597 1.00 88.56 93 TYR A O 1
ATOM 730 N N . SER A 1 94 ? 11.553 -13.141 -8.562 1.00 87.25 94 SER A N 1
ATOM 731 C CA . SER A 1 94 ? 12.169 -13.919 -9.644 1.00 87.25 94 SER A CA 1
ATOM 732 C C . SER A 1 94 ? 13.027 -13.046 -10.566 1.00 87.25 94 SER A C 1
ATOM 734 O O . SER A 1 94 ? 14.078 -13.495 -11.024 1.00 87.25 94 SER A O 1
ATOM 736 N N . TRP A 1 95 ? 12.638 -11.782 -10.756 1.00 86.12 95 TRP A N 1
ATOM 737 C CA . TRP A 1 95 ? 13.373 -10.818 -11.571 1.00 86.12 95 TRP A CA 1
ATOM 738 C C . TRP A 1 95 ? 14.688 -10.414 -10.913 1.00 86.12 95 TRP A C 1
ATOM 740 O O . TRP A 1 95 ? 15.729 -10.394 -11.561 1.00 86.12 95 TRP A O 1
ATOM 750 N N . ASN A 1 96 ? 14.675 -10.253 -9.589 1.00 82.62 96 ASN A N 1
ATOM 751 C CA . ASN A 1 96 ? 15.879 -9.987 -8.797 1.00 82.62 96 ASN A CA 1
ATOM 752 C C . ASN A 1 96 ? 16.899 -11.134 -8.831 1.00 82.62 96 ASN A C 1
ATOM 754 O O . ASN A 1 96 ? 18.063 -10.929 -8.503 1.00 82.62 96 ASN A O 1
ATOM 758 N N . ARG A 1 97 ? 16.479 -12.345 -9.216 1.00 84.88 97 ARG A N 1
ATOM 759 C CA . ARG A 1 97 ? 17.362 -13.510 -9.380 1.00 84.88 97 ARG A CA 1
ATOM 760 C C . ARG A 1 97 ? 17.901 -13.677 -10.804 1.00 84.88 97 ARG A C 1
ATOM 762 O O . ARG A 1 97 ? 18.527 -14.696 -11.082 1.00 84.88 97 ARG A O 1
ATOM 769 N N . GLY A 1 98 ? 17.663 -12.704 -11.685 1.00 80.62 98 GLY A N 1
ATOM 770 C CA . GLY A 1 98 ? 18.173 -12.694 -13.057 1.00 80.62 98 GLY A CA 1
ATOM 771 C C . GLY A 1 98 ? 17.214 -13.265 -14.103 1.00 80.62 98 GLY A C 1
ATOM 772 O O . GLY A 1 98 ? 17.620 -13.459 -15.244 1.00 80.62 98 GLY A O 1
ATOM 773 N N . ARG A 1 99 ? 15.949 -13.542 -13.751 1.00 85.19 99 ARG A N 1
ATOM 774 C CA . ARG A 1 99 ? 14.931 -13.896 -14.748 1.00 85.19 99 ARG A CA 1
ATOM 775 C C . ARG A 1 99 ? 14.364 -12.627 -15.373 1.00 85.19 99 ARG A C 1
ATOM 777 O O . ARG A 1 99 ? 13.773 -11.816 -14.669 1.00 85.19 99 ARG A O 1
ATOM 784 N N . GLU A 1 100 ? 14.433 -12.493 -16.687 1.00 82.38 100 GLU A N 1
ATOM 785 C CA . GLU A 1 100 ? 13.768 -11.371 -17.346 1.00 82.38 100 GLU A CA 1
ATOM 786 C C . GLU A 1 100 ? 12.234 -11.461 -17.183 1.00 82.38 100 GLU A C 1
ATOM 788 O O . GLU A 1 100 ? 11.649 -12.544 -17.339 1.00 82.38 100 GLU A O 1
ATOM 793 N N . PRO A 1 101 ? 11.562 -10.357 -16.809 1.00 83.44 101 PRO A N 1
ATOM 794 C CA . PRO A 1 101 ? 10.113 -10.333 -16.688 1.00 83.44 101 PRO A CA 1
ATOM 795 C C . PRO A 1 101 ? 9.457 -10.455 -18.063 1.00 83.44 101 PRO A C 1
ATOM 797 O O . PRO A 1 101 ? 9.867 -9.804 -19.025 1.00 83.44 101 PRO A O 1
ATOM 800 N N . GLN A 1 102 ? 8.383 -11.241 -18.159 1.00 87.44 102 GLN A N 1
ATOM 801 C CA . GLN A 1 102 ? 7.553 -11.192 -19.363 1.00 87.44 102 GLN A CA 1
ATOM 802 C C . GLN A 1 102 ? 6.823 -9.846 -19.417 1.00 87.44 102 GLN A C 1
ATOM 804 O O . GLN A 1 102 ? 6.433 -9.314 -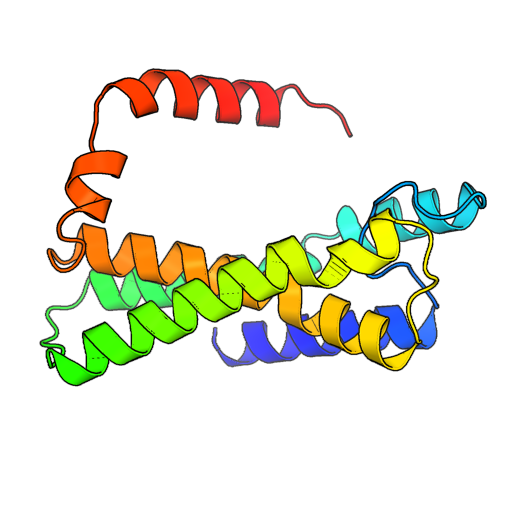18.378 1.00 87.44 102 GLN A O 1
ATOM 809 N N . ARG A 1 103 ? 6.566 -9.320 -20.624 1.00 84.31 103 ARG A N 1
ATOM 810 C CA . ARG A 1 103 ? 5.873 -8.028 -20.814 1.00 84.31 103 ARG A CA 1
ATOM 811 C C . ARG A 1 103 ? 4.594 -7.912 -19.984 1.00 84.31 103 ARG A C 1
ATOM 813 O O . ARG A 1 103 ? 4.442 -6.963 -19.227 1.00 84.31 103 ARG A O 1
ATOM 820 N N . LEU A 1 104 ? 3.730 -8.925 -20.053 1.00 88.12 104 LEU A N 1
ATOM 821 C CA . LEU A 1 104 ? 2.474 -8.929 -19.306 1.00 88.12 104 LEU A CA 1
ATOM 822 C C . LEU A 1 104 ? 2.691 -8.877 -17.786 1.00 88.12 104 LEU A C 1
ATOM 824 O O . LEU A 1 104 ? 1.944 -8.203 -17.083 1.00 88.12 104 LEU A O 1
ATOM 828 N N . GLU A 1 105 ? 3.710 -9.566 -17.269 1.00 88.88 105 GLU A N 1
ATOM 829 C CA . GLU A 1 105 ? 4.013 -9.537 -15.837 1.00 88.88 105 GLU A CA 1
ATOM 830 C C . GLU A 1 105 ? 4.505 -8.154 -15.402 1.00 88.88 105 GLU A C 1
ATOM 832 O O . GLU A 1 105 ? 4.070 -7.660 -14.362 1.00 88.88 105 GLU A O 1
ATOM 837 N N . SER A 1 106 ? 5.351 -7.508 -16.213 1.00 86.62 106 SER A N 1
ATOM 838 C CA . SER A 1 106 ? 5.792 -6.129 -15.982 1.00 86.62 106 SER A CA 1
ATOM 839 C C . SER A 1 106 ? 4.614 -5.162 -15.960 1.00 86.62 106 SER A C 1
ATOM 841 O O . SER A 1 106 ? 4.491 -4.377 -15.023 1.00 86.62 106 SER A O 1
ATOM 843 N N . ASP A 1 107 ? 3.720 -5.245 -16.942 1.00 88.62 107 ASP A N 1
ATOM 844 C CA . ASP A 1 107 ? 2.591 -4.321 -17.079 1.00 88.62 107 ASP A CA 1
ATOM 845 C C . ASP A 1 107 ? 1.610 -4.453 -15.906 1.00 88.62 107 ASP A C 1
ATOM 847 O O . ASP A 1 107 ? 1.222 -3.461 -15.278 1.00 88.62 107 ASP A O 1
ATOM 851 N N . VAL A 1 108 ? 1.246 -5.694 -15.565 1.00 91.50 108 VAL A N 1
ATOM 852 C CA . VAL A 1 108 ? 0.340 -5.995 -14.448 1.00 91.50 108 VAL A CA 1
ATOM 853 C C . VAL A 1 108 ? 0.963 -5.566 -13.126 1.00 91.50 108 VAL A C 1
ATOM 855 O O . VAL A 1 108 ? 0.297 -4.941 -12.294 1.00 91.50 108 VAL A O 1
ATOM 858 N N . TYR A 1 109 ? 2.246 -5.866 -12.925 1.00 91.50 109 TYR A N 1
ATOM 859 C CA . TYR A 1 109 ? 2.938 -5.479 -11.707 1.00 91.50 109 TYR A CA 1
ATOM 860 C C . TYR A 1 109 ? 3.042 -3.961 -11.598 1.00 91.50 109 TYR A C 1
ATOM 862 O O . TYR A 1 109 ? 2.665 -3.414 -10.563 1.00 91.50 109 TYR A O 1
ATOM 870 N N . ALA A 1 110 ? 3.465 -3.258 -12.654 1.00 89.50 110 ALA A N 1
ATOM 871 C CA . ALA A 1 110 ? 3.543 -1.800 -12.683 1.00 89.50 110 ALA A CA 1
ATOM 872 C C . ALA A 1 110 ? 2.209 -1.163 -12.282 1.00 89.50 110 ALA A C 1
ATOM 874 O O . ALA A 1 110 ? 2.185 -0.338 -11.372 1.00 89.50 110 ALA A O 1
ATOM 875 N N . ALA A 1 111 ? 1.099 -1.606 -12.878 1.00 91.19 111 ALA A N 1
ATOM 876 C CA . ALA A 1 111 ? -0.229 -1.060 -12.612 1.00 91.19 111 ALA A CA 1
ATOM 877 C C . ALA A 1 111 ? -0.700 -1.254 -11.158 1.00 91.19 111 ALA A C 1
ATOM 879 O O . ALA A 1 111 ? -1.342 -0.369 -10.576 1.00 91.19 111 ALA A O 1
ATOM 880 N N . LEU A 1 112 ? -0.411 -2.419 -10.568 1.00 92.19 112 LEU A N 1
ATOM 881 C CA . LEU A 1 112 ? -1.076 -2.867 -9.343 1.00 92.19 112 LEU A CA 1
ATOM 882 C C . LEU A 1 112 ? -0.206 -2.814 -8.089 1.00 92.19 112 LEU A C 1
ATOM 884 O O . LEU A 1 112 ? -0.759 -2.606 -7.013 1.00 92.19 112 LEU A O 1
ATOM 888 N N . HIS A 1 113 ? 1.119 -2.973 -8.173 1.00 93.06 113 HIS A N 1
ATOM 889 C CA . HIS A 1 113 ? 1.950 -3.178 -6.976 1.00 93.06 113 HIS A CA 1
ATOM 890 C C . HIS A 1 113 ? 1.880 -2.005 -5.983 1.00 93.06 113 HIS A C 1
ATOM 892 O O . HIS A 1 113 ? 1.766 -2.229 -4.778 1.00 93.06 113 HIS A O 1
ATOM 898 N N . ARG A 1 114 ? 1.873 -0.754 -6.475 1.00 90.69 114 ARG A N 1
ATOM 899 C CA . ARG A 1 114 ? 1.774 0.456 -5.633 1.00 90.69 114 ARG A CA 1
ATOM 900 C C . ARG A 1 114 ? 0.416 0.560 -4.946 1.00 90.69 114 ARG A C 1
ATOM 902 O O . ARG A 1 114 ? 0.343 0.904 -3.767 1.00 90.69 114 ARG A O 1
ATOM 909 N N . PHE A 1 115 ? -0.651 0.223 -5.672 1.00 94.44 115 PHE A N 1
ATOM 910 C CA . PHE A 1 115 ? -1.996 0.158 -5.109 1.00 94.44 115 PHE A CA 1
ATOM 911 C C . PHE A 1 115 ? -2.104 -0.961 -4.070 1.00 94.44 115 PHE A C 1
ATOM 913 O O . PHE A 1 115 ? -2.581 -0.709 -2.970 1.00 94.44 115 PHE A O 1
ATOM 920 N N . ALA A 1 116 ? -1.628 -2.166 -4.389 1.00 96.00 116 ALA A N 1
ATOM 921 C CA . ALA A 1 116 ? -1.667 -3.325 -3.505 1.00 96.00 116 ALA A CA 1
ATOM 922 C C . ALA A 1 116 ? -0.937 -3.042 -2.183 1.00 96.00 116 ALA A C 1
ATOM 924 O O . ALA A 1 116 ? -1.508 -3.238 -1.109 1.00 96.00 116 ALA A O 1
ATOM 925 N N . TRP A 1 117 ? 0.275 -2.486 -2.256 1.00 95.69 117 TRP A N 1
ATOM 926 C CA . TRP A 1 117 ? 1.023 -2.055 -1.076 1.00 95.69 117 TRP A CA 1
ATOM 927 C C . TRP A 1 117 ? 0.270 -0.984 -0.278 1.00 95.69 117 TRP A C 1
ATOM 929 O O . TRP A 1 117 ? 0.055 -1.134 0.926 1.00 95.69 117 TRP A O 1
ATOM 939 N N . GLY A 1 118 ? -0.190 0.075 -0.954 1.00 95.62 118 GLY A N 1
ATOM 940 C CA . GLY A 1 118 ? -0.943 1.157 -0.323 1.00 95.62 118 GLY A CA 1
ATOM 941 C C . GLY A 1 118 ? -2.211 0.658 0.369 1.00 95.62 118 GLY A C 1
ATOM 942 O O . GLY A 1 118 ? -2.485 1.047 1.502 1.00 95.62 118 GLY A O 1
ATOM 943 N N . PHE A 1 119 ? -2.949 -0.251 -0.263 1.00 97.31 119 PHE A N 1
ATOM 944 C CA . PHE A 1 119 ? -4.130 -0.895 0.301 1.00 97.31 119 PHE A CA 1
ATOM 945 C C . PHE A 1 119 ? -3.788 -1.714 1.544 1.00 97.31 119 PHE A C 1
ATOM 947 O O . PHE A 1 119 ? -4.445 -1.553 2.571 1.00 97.31 119 PHE A O 1
ATOM 954 N N . ALA A 1 120 ? -2.755 -2.558 1.480 1.00 97.81 120 ALA A N 1
ATOM 955 C CA . ALA A 1 120 ? -2.354 -3.400 2.600 1.00 97.81 120 ALA A CA 1
ATOM 956 C C . ALA A 1 120 ? -1.999 -2.561 3.838 1.00 97.81 120 ALA A C 1
ATOM 958 O O . ALA A 1 120 ? -2.525 -2.803 4.925 1.00 97.81 120 ALA A O 1
ATOM 959 N N . VAL A 1 121 ? -1.178 -1.521 3.661 1.00 96.44 121 VAL A N 1
ATOM 960 C CA . VAL A 1 121 ? -0.805 -0.599 4.746 1.00 96.44 121 VAL A CA 1
ATOM 961 C C . VAL A 1 121 ? -2.025 0.179 5.255 1.00 96.44 121 VAL A C 1
ATOM 963 O O . VAL A 1 121 ? -2.206 0.330 6.464 1.00 96.44 121 VAL A O 1
ATOM 966 N N . SER A 1 122 ? -2.903 0.626 4.353 1.00 97.25 122 SER A N 1
ATOM 967 C CA . SER A 1 122 ? -4.124 1.360 4.713 1.00 97.25 122 SER A CA 1
ATOM 968 C C . SER A 1 122 ? -5.104 0.509 5.521 1.00 97.25 122 SER A C 1
ATOM 970 O O . SER A 1 122 ? -5.693 1.008 6.481 1.00 97.25 122 SER A O 1
ATOM 972 N N . TRP A 1 123 ? -5.249 -0.775 5.181 1.00 97.56 123 TRP A N 1
ATOM 973 C CA . TRP A 1 123 ? -6.055 -1.720 5.950 1.00 97.56 123 TRP A CA 1
ATOM 974 C C . TRP A 1 123 ? -5.494 -1.917 7.359 1.00 97.56 123 TRP A C 1
ATOM 976 O O . TRP A 1 123 ? -6.252 -1.842 8.325 1.00 97.56 123 TRP A O 1
ATOM 986 N N . VAL A 1 124 ? -4.177 -2.118 7.496 1.00 97.12 124 VAL A N 1
ATOM 987 C CA . VAL A 1 124 ? -3.523 -2.259 8.809 1.00 97.12 124 VAL A CA 1
ATOM 988 C C . VAL A 1 124 ? -3.767 -1.017 9.663 1.00 97.12 124 VAL A C 1
ATOM 990 O O . VAL A 1 124 ? -4.191 -1.139 10.812 1.00 97.12 124 VAL A O 1
ATOM 993 N N . MET A 1 125 ? -3.569 0.175 9.092 1.00 96.00 125 MET A N 1
ATOM 994 C CA . MET A 1 125 ? -3.848 1.443 9.769 1.00 96.00 125 MET A CA 1
ATOM 995 C C . MET A 1 125 ? -5.312 1.520 10.218 1.00 96.00 125 MET A C 1
ATOM 997 O O . MET A 1 125 ? -5.572 1.748 11.398 1.00 96.00 125 MET A O 1
ATOM 1001 N N . TYR A 1 126 ? -6.262 1.258 9.315 1.00 96.44 126 TYR A N 1
ATOM 1002 C CA . TY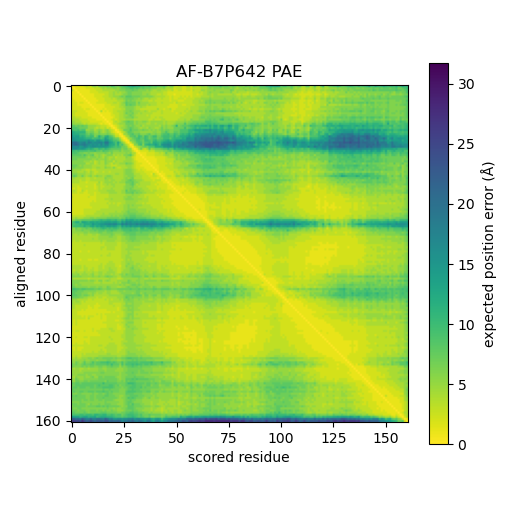R A 1 126 ? -7.694 1.260 9.619 1.00 96.44 126 TYR A CA 1
ATOM 1003 C C . TYR A 1 126 ? -8.052 0.272 10.736 1.00 96.44 126 TYR A C 1
ATOM 1005 O O . TYR A 1 126 ? -8.790 0.609 11.666 1.00 96.44 126 TYR A O 1
ATOM 1013 N N . ALA A 1 127 ? -7.525 -0.951 10.676 1.00 96.12 127 ALA A N 1
ATOM 1014 C CA . ALA A 1 127 ? -7.783 -1.972 11.678 1.00 96.12 127 ALA A CA 1
ATOM 1015 C C . ALA A 1 127 ? -7.256 -1.532 13.051 1.00 96.12 127 ALA A C 1
ATOM 1017 O O . ALA A 1 127 ? -7.989 -1.610 14.035 1.00 96.12 127 ALA A O 1
ATOM 1018 N N . CYS A 1 128 ? -6.031 -1.009 13.127 1.00 94.88 128 CYS A N 1
ATOM 1019 C CA . CYS A 1 128 ? -5.453 -0.498 14.370 1.00 94.88 128 CYS A CA 1
ATOM 1020 C C . CYS A 1 128 ? -6.234 0.706 14.918 1.00 94.88 128 CYS A C 1
ATOM 1022 O O . CYS A 1 128 ? -6.658 0.678 16.073 1.00 94.88 128 CYS A O 1
ATOM 1024 N N . ALA A 1 129 ? -6.513 1.709 14.079 1.00 94.06 129 ALA A N 1
ATOM 1025 C CA . ALA A 1 129 ? -7.212 2.935 14.470 1.00 94.06 129 ALA A CA 1
ATOM 1026 C C . ALA A 1 129 ? -8.638 2.682 14.979 1.00 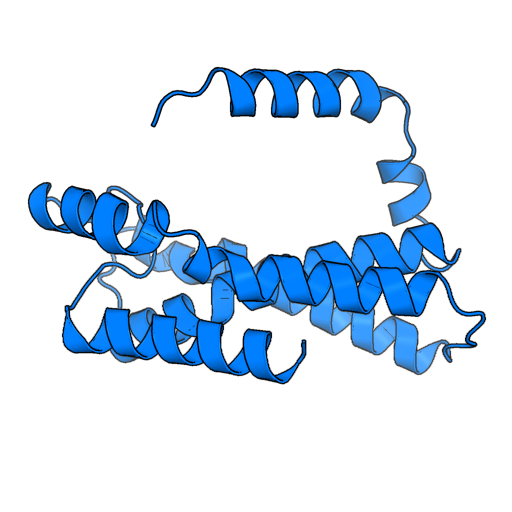94.06 129 ALA A C 1
ATOM 1028 O O . ALA A 1 129 ? -9.150 3.425 15.811 1.00 94.06 129 ALA A O 1
ATOM 1029 N N . THR A 1 130 ? -9.285 1.619 14.499 1.00 94.00 130 THR A N 1
ATOM 1030 C CA . THR A 1 130 ? -10.672 1.302 14.849 1.00 94.00 130 THR A CA 1
ATOM 1031 C C . THR A 1 130 ? -10.813 0.157 15.863 1.00 94.00 130 THR A C 1
ATOM 1033 O O . THR A 1 130 ? -11.913 -0.367 16.050 1.00 94.00 130 THR A O 1
ATOM 1036 N N . GLY A 1 131 ? -9.715 -0.255 16.513 1.00 92.19 131 GLY A N 1
ATOM 1037 C CA . GLY A 1 131 ? -9.713 -1.277 17.572 1.00 92.19 131 GLY A CA 1
ATOM 1038 C C . GLY A 1 131 ? -9.790 -2.733 17.087 1.00 92.19 131 GLY A C 1
ATOM 1039 O O . GLY A 1 131 ? -10.005 -3.641 17.883 1.00 92.19 131 GLY A O 1
ATOM 1040 N N . ARG A 1 132 ? -9.601 -2.977 15.786 1.00 93.94 132 ARG A N 1
ATOM 1041 C CA . ARG A 1 132 ? -9.632 -4.298 15.121 1.00 93.94 132 ARG A CA 1
ATOM 1042 C C . ARG A 1 132 ? -8.240 -4.856 14.802 1.00 93.94 132 ARG A C 1
ATOM 1044 O O . ARG A 1 132 ? -8.118 -5.881 14.137 1.00 93.94 132 ARG A O 1
ATOM 1051 N N . GLY A 1 133 ? -7.185 -4.172 15.241 1.00 91.12 133 GLY A N 1
ATOM 1052 C CA . GLY A 1 133 ? -5.797 -4.529 14.942 1.00 91.12 133 GLY A CA 1
ATOM 1053 C C . GLY A 1 133 ? -5.236 -5.684 15.777 1.00 91.12 133 GLY A C 1
ATOM 1054 O O . GLY A 1 133 ? -4.227 -6.272 15.396 1.00 91.12 133 GLY A O 1
ATOM 1055 N N . GLY A 1 134 ? -5.859 -6.023 16.913 1.00 92.38 134 GLY A N 1
ATOM 1056 C CA . GLY A 1 134 ? -5.446 -7.153 17.753 1.00 92.38 134 GLY A CA 1
ATOM 1057 C C . GLY A 1 134 ? -3.938 -7.148 18.086 1.00 92.38 134 GLY A C 1
ATOM 1058 O O . GLY A 1 134 ? -3.419 -6.113 18.519 1.00 92.38 134 GLY A O 1
ATOM 1059 N N . PRO A 1 135 ? -3.209 -8.264 17.870 1.00 94.38 135 PRO A N 1
ATOM 1060 C CA . PRO A 1 135 ? -1.763 -8.340 18.104 1.00 94.38 135 PRO A CA 1
ATOM 1061 C C . PRO A 1 135 ? -0.944 -7.342 17.279 1.00 94.38 135 PRO A C 1
ATOM 1063 O O . PRO A 1 135 ? 0.046 -6.810 17.776 1.00 94.38 135 PRO A O 1
ATOM 1066 N N . VAL A 1 136 ? -1.368 -7.054 16.043 1.00 94.88 136 VAL A N 1
ATOM 1067 C CA . VAL A 1 136 ? -0.665 -6.120 15.151 1.00 94.88 136 VAL A CA 1
ATOM 1068 C C . VAL A 1 136 ? -0.641 -4.723 15.763 1.00 94.88 136 VAL A C 1
ATOM 1070 O O . VAL A 1 136 ? 0.408 -4.086 15.787 1.00 94.88 136 VAL A O 1
ATOM 1073 N N . ASN A 1 137 ? -1.756 -4.282 16.355 1.00 95.56 137 ASN A N 1
ATOM 1074 C CA . ASN A 1 137 ? -1.805 -3.003 17.060 1.00 95.56 137 ASN A CA 1
ATOM 1075 C C . ASN A 1 137 ? -0.823 -2.966 18.237 1.00 95.56 137 ASN A C 1
ATOM 1077 O O . ASN A 1 137 ? -0.105 -1.988 18.387 1.00 95.56 137 ASN A O 1
ATOM 1081 N N . LYS A 1 138 ? -0.735 -4.045 19.028 1.00 94.12 138 LYS A N 1
ATOM 1082 C CA . LYS A 1 138 ? 0.189 -4.134 20.173 1.00 94.12 138 LYS A CA 1
ATOM 1083 C C . LYS A 1 138 ? 1.658 -4.043 19.753 1.00 94.12 138 LYS A C 1
ATOM 1085 O O . LYS A 1 138 ? 2.461 -3.444 20.463 1.00 94.12 138 LYS A O 1
ATOM 1090 N N . ILE A 1 139 ? 2.010 -4.653 18.621 1.00 95.19 139 ILE A N 1
ATOM 1091 C CA . ILE A 1 139 ? 3.361 -4.568 18.061 1.00 95.19 139 ILE A CA 1
ATOM 1092 C C . ILE A 1 139 ? 3.623 -3.137 17.588 1.00 95.19 139 ILE A C 1
ATOM 1094 O O . ILE A 1 139 ? 4.585 -2.521 18.032 1.00 95.19 139 ILE A O 1
ATOM 1098 N N . LEU A 1 140 ? 2.754 -2.584 16.739 1.00 92.31 140 LEU A N 1
ATOM 1099 C CA . LEU A 1 140 ? 2.970 -1.275 16.117 1.00 92.31 140 LEU A CA 1
ATOM 1100 C C . LEU A 1 140 ? 2.867 -0.099 17.097 1.00 92.31 140 LEU A C 1
ATOM 1102 O O . LEU A 1 140 ? 3.488 0.934 16.869 1.00 92.31 140 LEU A O 1
ATOM 1106 N N . SER A 1 141 ? 2.134 -0.248 18.202 1.00 93.19 141 SER A N 1
ATOM 1107 C CA . SER A 1 141 ? 2.058 0.756 19.268 1.00 93.19 141 SER A CA 1
ATOM 1108 C C . SER A 1 141 ? 3.250 0.711 20.233 1.00 93.19 141 SER A C 1
ATOM 1110 O O . SER A 1 141 ? 3.250 1.427 21.234 1.00 93.19 141 SER A O 1
ATOM 1112 N N . ASN A 1 142 ? 4.237 -0.164 20.003 1.00 94.69 142 ASN A N 1
ATOM 1113 C CA . ASN A 1 142 ? 5.406 -0.266 20.868 1.00 94.69 142 ASN A CA 1
ATOM 1114 C C . ASN A 1 142 ? 6.283 0.999 20.741 1.00 94.69 142 ASN A C 1
ATOM 1116 O O . ASN A 1 142 ? 6.659 1.362 19.622 1.00 94.69 142 ASN A O 1
ATOM 1120 N N . PRO A 1 143 ? 6.681 1.638 21.861 1.00 94.75 143 PRO A N 1
ATOM 1121 C CA . PRO A 1 143 ? 7.501 2.844 21.838 1.00 94.75 143 PRO A CA 1
ATOM 1122 C C . PRO A 1 143 ? 8.830 2.750 21.092 1.00 94.75 143 PRO A C 1
ATOM 1124 O O . PRO A 1 143 ? 9.360 3.781 20.681 1.00 94.75 143 PRO A O 1
ATOM 1127 N N . ILE A 1 144 ? 9.354 1.542 20.867 1.00 94.62 144 ILE A N 1
ATOM 1128 C CA . ILE A 1 144 ? 10.552 1.322 20.047 1.00 94.62 144 ILE A CA 1
ATOM 1129 C C . ILE A 1 144 ? 10.401 1.869 18.617 1.00 94.62 144 ILE A C 1
ATOM 1131 O O . ILE A 1 144 ? 11.381 2.297 18.008 1.00 94.62 144 ILE A O 1
ATOM 1135 N N . PHE A 1 145 ? 9.173 1.920 18.092 1.00 92.69 145 PHE A N 1
ATOM 1136 C CA . PHE A 1 145 ? 8.896 2.439 16.756 1.00 92.69 145 PHE A CA 1
ATOM 1137 C C . PHE A 1 145 ? 8.880 3.971 16.691 1.00 92.69 145 PHE A C 1
ATOM 1139 O O . PHE A 1 145 ? 9.005 4.518 15.599 1.00 92.69 145 PHE A O 1
ATOM 1146 N N . TYR A 1 146 ? 8.790 4.689 17.818 1.00 92.69 146 TYR A N 1
ATOM 1147 C CA . TYR A 1 146 ? 8.827 6.157 17.812 1.00 92.69 146 TYR A CA 1
ATOM 1148 C C . TYR A 1 146 ? 10.167 6.731 17.322 1.00 92.69 146 TYR A C 1
ATOM 1150 O O . TYR A 1 146 ? 10.146 7.535 16.384 1.00 92.69 146 TYR A O 1
ATOM 1158 N N . PRO A 1 147 ? 11.336 6.360 17.893 1.00 95.69 147 PRO A N 1
ATOM 1159 C CA . PRO A 1 147 ? 12.613 6.840 17.375 1.00 95.69 147 PRO A CA 1
ATOM 1160 C C . PRO A 1 147 ? 12.890 6.296 15.971 1.00 95.69 147 PRO A C 1
ATOM 1162 O O . PRO A 1 147 ? 13.403 7.036 15.137 1.00 95.69 147 PRO A O 1
ATOM 1165 N N . LEU A 1 148 ? 12.492 5.052 15.676 1.00 93.44 148 LEU A N 1
ATOM 1166 C CA . LEU A 1 148 ? 12.694 4.454 14.357 1.00 93.44 148 LEU A CA 1
ATOM 1167 C C . LEU A 1 148 ? 11.900 5.191 13.271 1.00 93.44 148 LEU A C 1
ATOM 1169 O O . LEU A 1 148 ? 12.454 5.512 12.227 1.00 93.44 148 LEU A O 1
ATOM 1173 N N . GLY A 1 149 ? 10.640 5.541 13.538 1.00 90.88 149 GLY A N 1
ATOM 1174 C CA . GLY A 1 149 ? 9.814 6.316 12.613 1.00 90.88 149 GLY A CA 1
ATOM 1175 C C . GLY A 1 149 ? 10.373 7.718 12.359 1.00 90.88 149 GLY A C 1
ATOM 1176 O O . GLY A 1 149 ? 10.411 8.168 11.215 1.00 90.88 149 GLY A O 1
ATOM 1177 N N . ARG A 1 150 ? 10.880 8.391 13.404 1.00 92.88 150 ARG A N 1
ATOM 1178 C CA . ARG A 1 150 ? 11.571 9.685 13.258 1.00 92.88 150 ARG A CA 1
ATOM 1179 C C . ARG A 1 150 ? 12.851 9.559 12.439 1.00 92.88 150 ARG A C 1
ATOM 1181 O O . ARG A 1 150 ? 13.106 10.417 11.601 1.00 92.88 150 ARG A O 1
ATOM 1188 N N . LEU A 1 151 ? 13.623 8.495 12.654 1.00 94.50 151 LEU A N 1
ATOM 1189 C CA . LEU A 1 151 ? 14.836 8.226 11.891 1.00 94.50 151 LEU A CA 1
ATOM 1190 C C . LEU A 1 151 ? 14.516 7.949 10.419 1.00 94.50 151 LEU A C 1
ATOM 1192 O O . LEU A 1 151 ? 15.127 8.563 9.554 1.00 94.50 151 LEU A O 1
ATOM 1196 N N . SER A 1 152 ? 13.529 7.100 10.121 1.00 92.00 152 SER A N 1
ATOM 1197 C CA . SER A 1 152 ? 13.086 6.842 8.745 1.00 92.00 152 SER A CA 1
ATOM 1198 C C . SER A 1 152 ? 12.631 8.119 8.042 1.00 92.00 152 SER A C 1
ATOM 1200 O O . SER A 1 152 ? 12.963 8.323 6.879 1.00 92.00 152 SER A O 1
ATOM 1202 N N . PHE A 1 153 ? 11.916 9.003 8.744 1.00 91.00 153 PHE A N 1
ATOM 1203 C CA . PHE A 1 153 ? 11.507 10.291 8.189 1.00 91.00 153 PHE A CA 1
ATOM 1204 C C . PHE A 1 153 ? 12.690 11.247 7.975 1.00 91.00 153 PHE A C 1
ATOM 1206 O O . PHE A 1 153 ? 12.774 11.889 6.933 1.00 91.00 153 PHE A O 1
ATOM 1213 N N . ALA A 1 154 ? 13.632 11.318 8.919 1.00 92.56 154 ALA A N 1
ATOM 1214 C CA . ALA A 1 154 ? 14.844 12.120 8.766 1.00 92.56 154 ALA A CA 1
ATOM 1215 C C . ALA A 1 154 ? 15.692 11.638 7.580 1.00 92.56 154 ALA A C 1
ATOM 1217 O O . ALA A 1 154 ? 16.118 12.451 6.762 1.00 92.56 154 ALA A O 1
ATOM 1218 N N . VAL A 1 155 ? 15.871 10.319 7.449 1.00 92.75 155 VAL A N 1
ATOM 1219 C CA . VAL A 1 155 ? 16.523 9.709 6.286 1.00 92.75 155 VAL A CA 1
ATOM 1220 C C . VAL A 1 155 ? 15.763 10.074 5.018 1.00 92.75 155 VAL A C 1
ATOM 1222 O O . VAL A 1 155 ? 16.393 10.547 4.091 1.00 92.75 155 VAL A O 1
ATOM 1225 N N . TYR A 1 156 ? 14.434 9.957 4.980 1.00 87.50 156 TYR A N 1
ATOM 1226 C CA . TYR A 1 156 ? 13.640 10.342 3.807 1.00 87.50 156 TYR A CA 1
ATOM 1227 C C . TYR A 1 156 ? 13.836 11.812 3.389 1.00 87.50 156 TYR A C 1
ATOM 1229 O O . TYR A 1 156 ? 13.932 12.093 2.201 1.00 87.50 156 TYR A O 1
ATOM 1237 N N . LEU A 1 157 ? 13.919 12.749 4.341 1.00 88.38 157 LEU A N 1
ATOM 1238 C CA . LEU A 1 157 ? 14.122 14.171 4.031 1.00 88.38 157 LEU A CA 1
ATOM 1239 C C . LEU A 1 157 ? 15.529 14.487 3.508 1.00 88.38 157 LEU A C 1
ATOM 1241 O O . LEU A 1 157 ? 15.683 15.395 2.695 1.00 88.38 157 LEU A O 1
ATOM 1245 N N . VAL A 1 158 ? 16.549 13.787 4.009 1.00 91.75 158 VAL A N 1
ATOM 1246 C CA . VAL A 1 158 ? 17.957 14.027 3.647 1.00 91.75 158 VAL A CA 1
ATOM 1247 C C . VAL A 1 158 ? 18.397 13.155 2.472 1.00 91.75 158 VAL A C 1
ATOM 1249 O O . VAL A 1 158 ? 19.367 13.488 1.795 1.00 91.75 158 VAL A O 1
ATOM 1252 N N . HIS A 1 159 ? 17.696 12.052 2.208 1.00 82.31 159 HIS A N 1
ATOM 1253 C CA . HIS A 1 159 ? 17.960 11.174 1.079 1.00 82.31 159 HIS A CA 1
ATOM 1254 C C . HIS A 1 159 ? 17.619 11.907 -0.221 1.00 82.31 159 HIS A C 1
ATOM 1256 O O . HIS A 1 159 ? 16.494 11.910 -0.713 1.00 82.31 159 HIS A O 1
ATOM 1262 N N . VAL A 1 160 ? 18.642 12.547 -0.768 1.00 62.09 160 VAL A N 1
ATOM 1263 C CA . VAL A 1 160 ? 18.686 13.118 -2.108 1.00 62.09 160 VAL A CA 1
ATOM 1264 C C . VAL A 1 160 ? 18.613 11.965 -3.105 1.00 62.09 160 VAL A C 1
ATOM 1266 O O . VAL A 1 160 ? 19.473 11.097 -3.050 1.00 62.09 160 VAL A O 1
ATOM 1269 N N . PHE A 1 161 ? 17.593 11.995 -3.970 1.00 50.31 161 PHE A N 1
ATOM 1270 C CA . PHE A 1 161 ? 17.468 11.245 -5.231 1.00 50.31 161 PHE A CA 1
ATOM 1271 C C . PHE A 1 161 ? 17.817 9.748 -5.183 1.00 50.31 161 PHE A C 1
ATOM 1273 O O . PHE A 1 161 ? 19.007 9.382 -5.279 1.00 50.31 161 PHE A O 1
#

Mean predicted aligned error: 5.23 Å

Nearest PDB structures (foldseek):
  7l16-assembly1_A  TM=3.301E-01  e=4.368E+00  Salmonella enterica subsp. enterica serovar Typhimurium str. LT2
  6xz3-assembly1_A-2  TM=3.915E-01  e=8.561E+00  Homo sapiens

Solvent-accessible surface area (backbone atoms on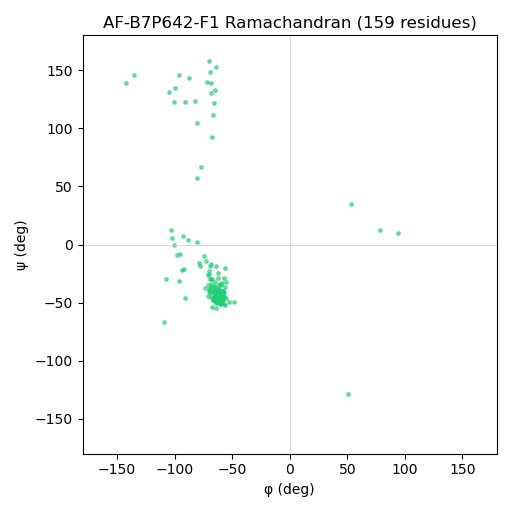ly — not comparable to full-atom values): 8682 Å² total; per-residue (Å²): 98,71,67,53,28,54,51,34,24,49,50,43,17,50,52,31,57,78,68,69,40,59,59,56,87,60,92,71,61,91,53,64,64,56,46,52,50,26,36,62,74,43,70,69,34,71,62,66,50,41,21,20,53,44,41,34,50,53,33,52,57,55,50,75,43,97,75,88,76,54,71,68,57,51,52,51,52,51,51,50,25,52,51,26,37,49,48,46,67,52,63,56,46,61,39,76,73,71,42,83,72,53,69,69,58,36,26,55,44,35,22,38,31,52,36,29,35,24,44,19,54,24,49,52,51,31,27,36,78,63,75,67,25,64,71,60,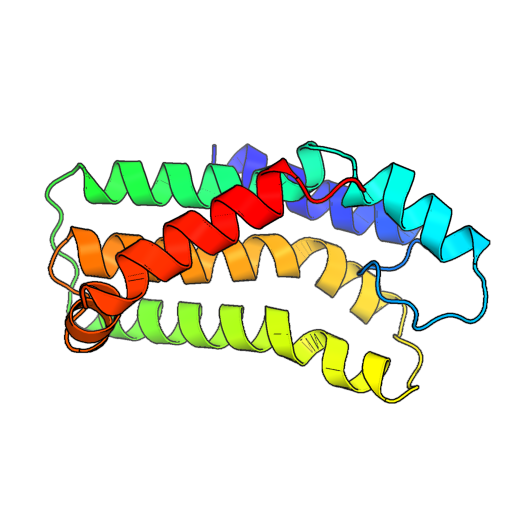35,61,60,71,68,34,71,76,48,55,63,50,52,53,48,54,49,52,48,58,75,66,59,73,132